Protein AF-A0A0F9K3M2-F1 (afdb_monomer_lite)

InterPro domains:
  IPR020313 Double-stranded DNA-binding protein [PF11126] (19-84)

Organism: NCBI:txid412755

Structure (mmCIF, N/CA/C/O backbone):
data_AF-A0A0F9K3M2-F1
#
_entry.id   AF-A0A0F9K3M2-F1
#
loop_
_atom_site.group_PDB
_atom_site.id
_atom_site.type_symbol
_atom_site.label_atom_id
_atom_site.label_alt_id
_atom_site.label_comp_id
_atom_site.label_asym_id
_atom_site.label_entity_id
_atom_site.label_seq_id
_atom_site.pdbx_PDB_ins_code
_atom_site.Cartn_x
_atom_site.Cartn_y
_atom_site.Cartn_z
_atom_site.occupancy
_atom_site.B_iso_or_equiv
_atom_site.auth_seq_id
_atom_site.auth_comp_id
_atom_site.auth_asym_id
_atom_site.auth_atom_id
_atom_site.pdbx_PDB_model_num
ATOM 1 N N . MET A 1 1 ? 18.759 -25.938 -11.609 1.00 46.16 1 MET A N 1
ATOM 2 C CA . MET A 1 1 ? 18.594 -25.398 -12.973 1.00 46.16 1 MET A CA 1
ATOM 3 C C . MET A 1 1 ? 19.829 -24.577 -13.271 1.00 46.16 1 MET A C 1
ATOM 5 O O . MET A 1 1 ? 20.109 -23.643 -12.534 1.00 46.16 1 MET A O 1
ATOM 9 N N . THR A 1 2 ? 20.631 -25.027 -14.228 1.00 47.50 2 THR A N 1
ATOM 10 C CA . THR A 1 2 ? 21.884 -24.391 -14.640 1.00 47.50 2 THR A CA 1
ATOM 11 C C . THR A 1 2 ? 21.562 -23.156 -15.473 1.00 47.50 2 THR A C 1
ATOM 13 O O . THR A 1 2 ? 20.831 -23.243 -16.457 1.00 47.50 2 THR A O 1
ATOM 16 N N . THR A 1 3 ? 22.050 -21.988 -15.060 1.00 53.25 3 THR A N 1
ATOM 17 C CA . THR A 1 3 ? 21.891 -20.753 -15.835 1.00 53.25 3 THR A CA 1
ATOM 18 C C . THR A 1 3 ? 22.961 -20.715 -16.922 1.00 53.25 3 THR A C 1
ATOM 20 O O . THR A 1 3 ? 23.960 -20.010 -16.799 1.00 53.25 3 THR A O 1
ATOM 23 N N . ASP A 1 4 ? 22.767 -21.493 -17.983 1.00 60.53 4 ASP A N 1
ATOM 24 C CA . ASP A 1 4 ? 23.528 -21.318 -19.216 1.00 60.53 4 ASP A CA 1
ATOM 25 C C . ASP A 1 4 ? 22.981 -20.072 -19.910 1.00 60.53 4 ASP A C 1
ATOM 27 O O . ASP A 1 4 ? 21.916 -20.099 -20.518 1.00 60.53 4 ASP A O 1
ATOM 31 N N . LEU A 1 5 ? 23.664 -18.943 -19.736 1.00 60.47 5 LEU A N 1
ATOM 32 C CA . LEU A 1 5 ? 23.355 -17.680 -20.398 1.00 60.47 5 LEU A CA 1
ATOM 33 C C . LEU A 1 5 ? 23.985 -17.737 -21.808 1.00 60.47 5 LEU A C 1
ATOM 35 O O . LEU A 1 5 ? 25.194 -17.518 -21.921 1.00 60.47 5 LEU A O 1
ATOM 39 N N . PRO A 1 6 ? 23.256 -17.991 -22.913 1.00 66.75 6 PRO A N 1
ATOM 40 C CA . PRO A 1 6 ? 23.858 -17.993 -24.236 1.00 66.75 6 PRO A CA 1
ATOM 41 C C . PRO A 1 6 ? 23.742 -16.575 -24.782 1.00 66.75 6 PRO A C 1
ATOM 43 O O . PRO A 1 6 ? 23.033 -16.320 -25.749 1.00 66.75 6 PRO A O 1
ATOM 46 N N . ILE A 1 7 ? 24.348 -15.598 -24.104 1.00 64.19 7 ILE A N 1
ATOM 47 C CA . ILE A 1 7 ? 24.134 -14.212 -24.508 1.00 64.19 7 ILE A CA 1
ATOM 48 C C . ILE A 1 7 ? 25.044 -13.877 -25.678 1.00 64.19 7 ILE A C 1
ATOM 50 O O . ILE A 1 7 ? 26.155 -13.356 -25.534 1.00 64.19 7 ILE A O 1
ATOM 54 N N . ASN A 1 8 ? 24.528 -14.115 -26.874 1.00 80.88 8 ASN A N 1
ATOM 55 C CA . ASN A 1 8 ? 24.912 -13.285 -27.997 1.00 80.88 8 ASN A CA 1
ATOM 56 C C . ASN A 1 8 ? 24.651 -11.791 -27.637 1.00 80.88 8 ASN A C 1
ATOM 58 O O . ASN A 1 8 ? 23.911 -11.467 -26.696 1.00 80.88 8 ASN A O 1
ATOM 62 N N . PRO A 1 9 ? 25.293 -10.841 -28.333 1.00 86.38 9 PRO A N 1
ATOM 63 C CA . PRO A 1 9 ? 25.123 -9.416 -28.052 1.00 86.38 9 PRO A CA 1
ATOM 64 C C . PRO A 1 9 ? 23.670 -8.912 -28.110 1.00 86.38 9 PRO A C 1
ATOM 66 O O . PRO A 1 9 ? 23.332 -7.963 -27.399 1.00 86.38 9 PRO A O 1
ATOM 69 N N . GLU A 1 10 ? 22.811 -9.535 -28.919 1.00 89.00 10 GLU A N 1
ATOM 70 C CA . GLU A 1 10 ? 21.417 -9.120 -29.086 1.00 89.00 10 GLU A CA 1
ATOM 71 C C . GLU A 1 10 ? 20.571 -9.445 -27.857 1.00 89.00 10 GLU A C 1
ATOM 73 O O . GLU A 1 10 ? 19.821 -8.591 -27.380 1.00 89.00 10 GLU A O 1
ATOM 78 N N . ASP A 1 11 ? 20.742 -10.632 -27.280 1.00 88.25 11 ASP A N 1
ATOM 79 C CA . ASP A 1 11 ? 19.992 -11.041 -26.095 1.00 88.25 11 ASP A CA 1
ATOM 80 C C . ASP A 1 11 ? 20.407 -10.227 -24.859 1.00 88.25 11 ASP A C 1
ATOM 82 O O . ASP A 1 11 ? 19.557 -9.880 -24.037 1.00 88.25 11 ASP A O 1
ATOM 86 N N . ARG A 1 12 ? 21.670 -9.768 -24.779 1.00 88.56 12 ARG A N 1
ATOM 87 C CA . ARG A 1 12 ? 22.092 -8.787 -23.754 1.00 88.56 12 ARG A CA 1
ATOM 88 C C . ARG A 1 12 ? 21.362 -7.464 -23.911 1.00 88.56 12 ARG A C 1
ATOM 90 O O . ARG A 1 12 ? 20.960 -6.861 -22.917 1.00 88.56 12 ARG A O 1
ATOM 97 N N . LYS A 1 13 ? 21.219 -6.993 -25.152 1.00 92.56 13 LYS A N 1
ATOM 98 C CA . LYS A 1 13 ? 20.538 -5.731 -25.453 1.00 92.56 13 LYS A CA 1
ATOM 99 C C . LYS A 1 13 ? 19.056 -5.814 -25.085 1.00 92.56 13 LYS A C 1
ATOM 101 O O . LYS A 1 13 ? 18.556 -4.890 -24.450 1.00 92.56 13 LYS A O 1
ATOM 106 N N . LYS A 1 14 ? 18.388 -6.925 -25.417 1.00 92.88 14 LYS A N 1
ATOM 107 C CA . LYS A 1 14 ? 16.988 -7.182 -25.037 1.00 92.88 14 LYS A CA 1
ATOM 108 C C . LYS A 1 14 ? 16.819 -7.228 -23.520 1.00 92.88 14 LYS A C 1
ATOM 110 O O . LYS A 1 14 ? 15.967 -6.523 -22.991 1.00 92.88 14 LYS A O 1
ATOM 115 N N . LEU A 1 15 ? 17.662 -7.989 -22.815 1.00 92.12 15 LEU A N 1
ATOM 116 C CA . LEU A 1 15 ? 17.616 -8.069 -21.353 1.00 92.12 15 LEU A CA 1
ATOM 117 C C . LEU A 1 15 ? 17.801 -6.693 -20.706 1.00 92.12 15 LEU A C 1
ATOM 119 O O . LEU A 1 15 ? 17.023 -6.314 -19.836 1.00 92.12 15 LEU A O 1
ATOM 123 N N . LYS A 1 16 ? 18.787 -5.915 -21.168 1.00 94.94 16 LYS A N 1
ATOM 124 C CA . LYS A 1 16 ? 19.008 -4.554 -20.669 1.00 94.94 16 LYS A CA 1
ATOM 125 C C . LYS A 1 16 ? 17.792 -3.656 -20.904 1.00 94.94 16 LYS A C 1
ATOM 127 O O . LYS A 1 16 ? 17.441 -2.904 -20.005 1.00 94.94 16 LYS A O 1
ATOM 132 N N . ALA A 1 17 ? 17.154 -3.732 -22.073 1.00 97.00 17 ALA A N 1
ATOM 133 C CA . ALA A 1 17 ? 15.952 -2.951 -22.363 1.00 97.00 17 ALA A CA 1
ATOM 134 C C . ALA A 1 17 ? 14.799 -3.299 -21.406 1.00 97.00 17 ALA A C 1
ATOM 136 O O . ALA A 1 17 ? 14.240 -2.398 -20.789 1.00 97.00 17 ALA A O 1
ATOM 137 N N . MET A 1 18 ? 14.527 -4.592 -21.192 1.00 97.81 18 MET A N 1
ATOM 138 C CA . MET A 1 18 ? 13.493 -5.047 -20.249 1.00 97.81 18 MET A CA 1
ATOM 139 C C . MET A 1 18 ? 13.788 -4.606 -18.807 1.00 97.81 18 MET A C 1
ATOM 141 O O . MET A 1 18 ? 12.895 -4.147 -18.099 1.00 97.81 18 MET A O 1
ATOM 145 N N . ILE A 1 19 ? 15.051 -4.677 -18.373 1.00 97.69 19 ILE A N 1
ATOM 146 C CA . ILE A 1 19 ? 15.454 -4.187 -17.046 1.00 97.6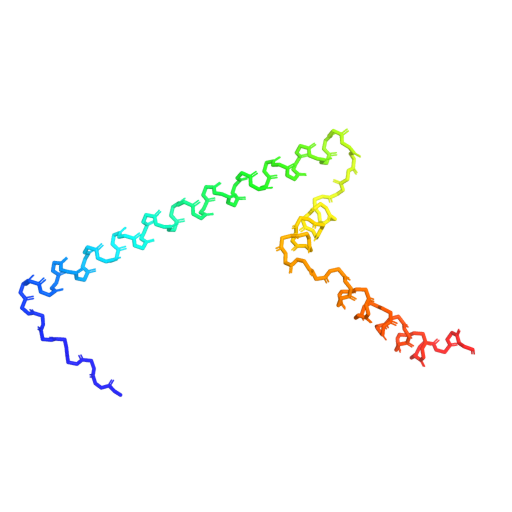9 19 ILE A CA 1
ATOM 147 C C . ILE A 1 19 ? 15.246 -2.670 -16.936 1.00 97.69 19 ILE A C 1
ATOM 149 O O . ILE A 1 19 ? 14.750 -2.207 -15.914 1.00 97.69 19 ILE A O 1
ATOM 153 N N . VAL A 1 20 ? 15.573 -1.894 -17.974 1.00 98.44 20 VAL A N 1
ATOM 154 C CA . VAL A 1 20 ? 15.335 -0.438 -17.989 1.00 98.44 20 VAL A CA 1
ATOM 155 C C . VAL A 1 20 ? 13.838 -0.114 -17.902 1.00 98.44 20 VAL A C 1
ATOM 157 O O . VAL A 1 20 ? 13.438 0.809 -17.193 1.00 98.44 20 VAL A O 1
ATOM 160 N N . GLU A 1 21 ? 12.982 -0.886 -18.569 1.00 98.50 21 GLU A N 1
ATOM 161 C CA . GLU A 1 21 ? 11.530 -0.740 -18.424 1.00 98.50 21 GLU A CA 1
ATOM 162 C C . GLU A 1 21 ? 11.080 -0.999 -16.981 1.00 98.50 21 GLU A C 1
ATOM 164 O O . GLU A 1 21 ? 10.307 -0.210 -16.430 1.00 98.50 21 GLU A O 1
ATOM 169 N N . MET A 1 22 ? 11.621 -2.035 -16.329 1.00 98.44 22 MET A N 1
ATOM 170 C CA . MET A 1 22 ? 11.358 -2.299 -14.912 1.00 98.44 22 MET A CA 1
ATOM 171 C C . MET A 1 22 ? 11.842 -1.159 -14.012 1.00 98.44 22 MET A C 1
ATOM 173 O O . MET A 1 2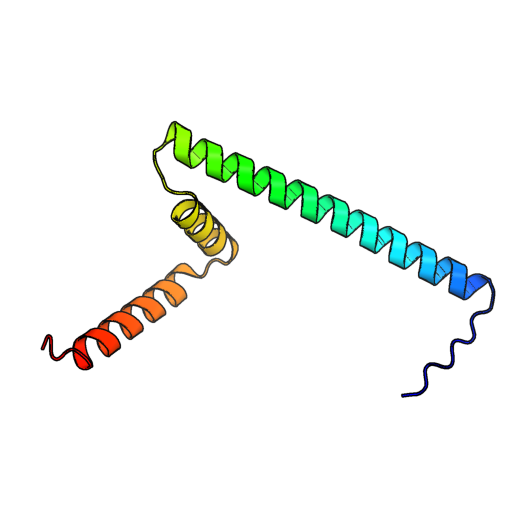2 ? 11.101 -0.750 -13.120 1.00 98.44 22 MET A O 1
ATOM 177 N N . THR A 1 23 ? 13.036 -0.598 -14.238 1.00 98.25 23 THR A N 1
ATOM 178 C CA . THR A 1 23 ? 13.522 0.532 -13.426 1.00 98.25 23 THR 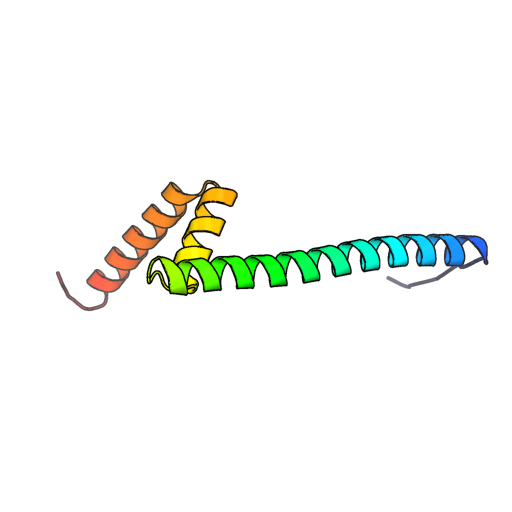A CA 1
ATOM 179 C C . THR A 1 23 ? 12.619 1.751 -13.569 1.00 98.25 23 THR A C 1
ATOM 181 O O . THR A 1 23 ? 12.316 2.400 -12.574 1.00 98.25 23 THR A O 1
ATOM 184 N N . ASN A 1 24 ? 12.091 2.005 -14.769 1.00 98.38 24 ASN A N 1
ATOM 185 C CA . ASN A 1 24 ? 11.138 3.093 -14.987 1.00 98.38 24 ASN A CA 1
ATOM 186 C C . ASN A 1 24 ? 9.810 2.856 -14.250 1.00 98.38 24 ASN A C 1
ATOM 188 O O . ASN A 1 24 ? 9.218 3.801 -13.731 1.00 98.38 24 ASN A O 1
ATOM 192 N N . VAL A 1 25 ? 9.322 1.609 -14.194 1.00 98.56 25 VAL A N 1
ATOM 193 C CA . VAL A 1 25 ? 8.154 1.243 -13.370 1.00 98.56 25 VAL A CA 1
ATOM 194 C C . VAL A 1 25 ? 8.444 1.492 -11.889 1.00 98.56 25 VAL A C 1
ATOM 196 O O . VAL A 1 25 ? 7.607 2.070 -11.199 1.00 98.56 25 VAL A O 1
ATOM 199 N N . LEU A 1 26 ? 9.623 1.094 -11.406 1.00 98.25 26 LEU A N 1
ATOM 200 C CA . LEU A 1 26 ? 10.017 1.265 -10.006 1.00 98.25 26 LEU A CA 1
ATOM 201 C C . LEU A 1 26 ? 10.088 2.742 -9.603 1.00 98.25 26 LEU A C 1
ATOM 203 O O . LEU A 1 26 ? 9.532 3.090 -8.565 1.00 98.25 26 LEU A O 1
ATOM 207 N N . SER A 1 27 ? 10.662 3.612 -10.440 1.00 98.38 27 SER A N 1
ATOM 208 C CA . SER A 1 27 ? 10.683 5.060 -10.183 1.00 98.38 27 SER A CA 1
ATOM 209 C C . SER A 1 27 ? 9.276 5.656 -10.076 1.00 98.38 27 SER A C 1
ATOM 211 O O . SER A 1 27 ? 9.032 6.505 -9.224 1.00 98.38 27 SER A O 1
ATOM 213 N N . ARG A 1 28 ? 8.319 5.183 -10.889 1.00 98.31 28 ARG A N 1
ATOM 214 C CA . ARG A 1 28 ? 6.914 5.608 -10.760 1.00 98.31 28 ARG A CA 1
ATOM 215 C C . ARG A 1 28 ? 6.301 5.134 -9.445 1.00 98.31 28 ARG A C 1
ATOM 217 O O . ARG A 1 28 ? 5.660 5.917 -8.765 1.00 98.31 28 ARG A O 1
ATOM 224 N N . ILE A 1 29 ? 6.525 3.876 -9.061 1.00 98.06 29 ILE A N 1
ATOM 225 C CA . ILE A 1 29 ? 6.023 3.338 -7.786 1.00 98.06 29 ILE A CA 1
ATOM 226 C C . ILE A 1 29 ? 6.578 4.123 -6.592 1.00 98.06 29 ILE A C 1
ATOM 2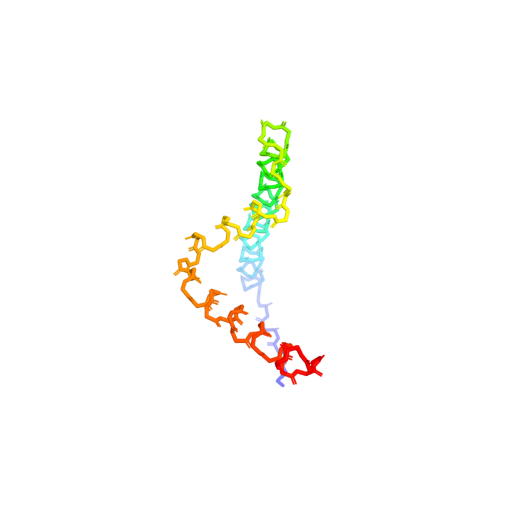28 O O . ILE A 1 29 ? 5.857 4.333 -5.620 1.00 98.06 29 ILE A O 1
ATOM 232 N N . GLU A 1 30 ? 7.851 4.513 -6.632 1.00 98.25 30 GLU A N 1
ATOM 233 C CA . GLU A 1 30 ? 8.476 5.323 -5.585 1.00 98.25 30 GLU A CA 1
ATOM 234 C C . GLU A 1 30 ? 7.808 6.696 -5.462 1.00 98.25 30 GLU A C 1
ATOM 236 O O . GLU A 1 30 ? 7.358 7.046 -4.372 1.00 98.25 30 GLU A O 1
ATOM 241 N N . SER A 1 31 ? 7.626 7.398 -6.584 1.00 98.31 31 SER A N 1
ATOM 242 C CA . SER A 1 31 ? 6.934 8.692 -6.618 1.00 98.31 31 SER A CA 1
ATOM 243 C C . SER A 1 31 ? 5.483 8.603 -6.127 1.00 98.31 31 SER A C 1
ATOM 245 O O . SER A 1 31 ? 5.054 9.420 -5.318 1.00 98.31 31 SER A O 1
ATOM 247 N N . GLU A 1 32 ? 4.731 7.575 -6.530 1.00 97.94 32 GLU A N 1
ATOM 248 C CA . GLU A 1 32 ? 3.351 7.392 -6.059 1.00 97.94 32 GLU A CA 1
ATOM 249 C C . GLU A 1 32 ? 3.286 7.094 -4.554 1.00 97.94 32 GLU A C 1
ATOM 251 O O . GLU A 1 32 ? 2.367 7.535 -3.868 1.00 97.94 32 GLU A O 1
ATOM 256 N N . LYS A 1 33 ? 4.264 6.366 -3.998 1.00 96.81 33 LYS A N 1
ATOM 257 C CA . LYS A 1 33 ? 4.331 6.125 -2.546 1.00 96.81 33 LYS A CA 1
ATOM 258 C C . LYS A 1 33 ? 4.606 7.406 -1.764 1.00 96.81 33 LYS A C 1
ATOM 260 O O . LYS A 1 33 ? 4.034 7.569 -0.687 1.00 96.81 33 LYS A O 1
ATOM 265 N N . GLU A 1 34 ? 5.473 8.273 -2.281 1.00 98.31 34 GLU A N 1
ATOM 266 C CA . GLU A 1 34 ? 5.746 9.587 -1.694 1.00 98.31 34 GLU A CA 1
ATOM 267 C C . GLU A 1 34 ? 4.478 10.444 -1.696 1.00 98.31 34 GLU A C 1
ATOM 269 O O . GLU A 1 34 ? 4.029 10.875 -0.634 1.00 98.31 34 GLU A O 1
ATOM 274 N N . HIS A 1 35 ? 3.808 10.544 -2.844 1.00 98.25 35 HIS A N 1
ATOM 275 C CA . HIS A 1 35 ? 2.550 11.276 -2.976 1.00 98.25 35 HIS A CA 1
ATOM 276 C C . HIS A 1 35 ? 1.437 10.720 -2.064 1.00 98.25 35 HIS A C 1
ATOM 278 O O . HIS A 1 35 ? 0.722 11.477 -1.410 1.00 98.25 35 HIS A O 1
ATOM 284 N N . MET A 1 36 ? 1.316 9.392 -1.925 1.00 98.12 36 MET A N 1
ATOM 285 C CA . MET A 1 36 ? 0.399 8.785 -0.949 1.00 98.12 36 MET A CA 1
ATOM 286 C C . MET A 1 36 ? 0.707 9.209 0.495 1.00 98.12 36 MET A C 1
ATOM 288 O O . MET A 1 36 ? -0.220 9.358 1.296 1.00 98.12 36 MET A O 1
ATOM 292 N N . SER A 1 37 ? 1.987 9.382 0.843 1.00 97.25 37 SER A N 1
ATOM 293 C CA . SER A 1 37 ? 2.372 9.898 2.156 1.00 97.25 37 SER A CA 1
ATOM 294 C C . SER A 1 37 ? 1.904 11.339 2.311 1.00 97.25 37 SER A C 1
ATOM 296 O O . SER A 1 37 ? 1.187 11.611 3.267 1.00 97.25 37 SER A O 1
ATOM 298 N N . GLU A 1 38 ? 2.216 12.220 1.359 1.00 98.44 38 GLU A N 1
ATOM 299 C CA . GLU A 1 38 ? 1.794 13.630 1.372 1.00 98.44 38 GLU A CA 1
ATOM 300 C C . GLU A 1 38 ? 0.276 13.783 1.544 1.00 98.44 38 GLU A C 1
ATOM 302 O O . GLU A 1 38 ? -0.178 14.547 2.394 1.00 98.44 38 GLU A O 1
ATOM 307 N N . ILE A 1 39 ? -0.522 12.985 0.826 1.00 98.56 39 ILE A N 1
ATOM 308 C CA . ILE A 1 39 ? -1.985 12.968 0.982 1.00 98.56 39 ILE A CA 1
ATOM 309 C C . ILE A 1 39 ? -2.380 12.585 2.413 1.00 98.56 39 ILE A C 1
ATOM 311 O O . ILE A 1 39 ? -3.252 13.208 3.018 1.00 98.56 39 ILE A O 1
ATOM 315 N N . SER A 1 40 ? -1.760 11.544 2.976 1.00 98.31 40 SER A N 1
ATOM 316 C CA . SER A 1 40 ? -2.073 11.105 4.340 1.00 98.31 40 SER A CA 1
ATOM 317 C C . SER A 1 40 ? -1.661 12.131 5.404 1.00 98.31 40 SER A C 1
ATOM 319 O O . SER A 1 40 ? -2.298 12.209 6.458 1.00 98.31 40 SER A O 1
ATOM 321 N N . ASP A 1 41 ? -0.626 12.923 5.121 1.00 98.62 41 ASP A N 1
ATOM 322 C CA . ASP A 1 41 ? -0.151 14.023 5.956 1.00 98.62 41 ASP A CA 1
ATOM 323 C C . ASP A 1 41 ? -1.153 15.174 5.925 1.00 98.62 41 ASP A C 1
ATOM 325 O O . ASP A 1 41 ? -1.620 15.581 6.989 1.00 98.62 41 ASP A O 1
ATOM 329 N N . ALA A 1 42 ? -1.588 15.588 4.732 1.00 98.69 42 ALA A N 1
ATOM 330 C CA . ALA A 1 42 ? -2.621 16.606 4.555 1.00 98.69 42 ALA A CA 1
ATOM 331 C C . ALA A 1 42 ? -3.931 16.217 5.259 1.00 98.69 42 ALA A C 1
ATOM 333 O O . ALA A 1 42 ? -4.490 17.003 6.016 1.00 98.69 42 ALA A O 1
ATOM 334 N N . VAL A 1 43 ? -4.378 14.961 5.131 1.00 98.62 43 VAL A N 1
ATOM 335 C CA . VAL A 1 43 ? -5.571 14.467 5.847 1.00 98.62 43 VAL A CA 1
ATOM 336 C C . VAL A 1 43 ? -5.414 14.569 7.369 1.00 98.62 43 VAL A C 1
ATOM 338 O O . VAL A 1 43 ? -6.375 14.878 8.078 1.00 98.62 43 VAL A O 1
ATOM 341 N N . LYS A 1 44 ? -4.213 14.314 7.896 1.00 98.50 44 LYS A N 1
ATOM 342 C CA . LYS A 1 44 ? -3.946 14.465 9.329 1.00 98.50 44 LYS A CA 1
ATOM 343 C C . LYS A 1 44 ? -3.982 15.932 9.752 1.00 98.50 44 LYS A C 1
ATOM 345 O O . LYS A 1 44 ? -4.525 16.220 10.815 1.00 98.50 44 LYS A O 1
ATOM 350 N N . GLU A 1 45 ? -3.394 16.825 8.967 1.00 98.69 45 GLU A N 1
ATOM 351 C CA . GLU A 1 45 ? -3.325 18.257 9.270 1.00 98.69 45 GLU A CA 1
ATOM 352 C C . GLU A 1 45 ? -4.690 18.943 9.156 1.00 98.69 45 GLU A C 1
ATOM 354 O O . GLU A 1 45 ? -5.080 19.682 10.057 1.00 98.69 45 GLU A O 1
ATOM 359 N N . GLU A 1 46 ? -5.441 18.651 8.096 1.00 98.56 46 GLU A N 1
ATOM 360 C CA . GLU A 1 46 ? -6.715 19.307 7.795 1.00 98.56 46 GLU A CA 1
ATOM 361 C C . GLU A 1 46 ? -7.889 18.722 8.587 1.00 98.56 46 GLU A C 1
ATOM 363 O O . GLU A 1 46 ? -8.777 19.460 9.013 1.00 98.56 46 GLU A O 1
ATOM 368 N N . LEU A 1 47 ? -7.910 17.398 8.790 1.00 98.38 47 LEU A N 1
ATOM 369 C CA . LEU A 1 47 ? -9.062 16.689 9.368 1.00 98.38 47 LEU A CA 1
ATOM 370 C C . LEU A 1 47 ? -8.761 16.040 10.726 1.00 98.38 47 LEU A C 1
ATOM 372 O O . LEU A 1 47 ? -9.657 15.469 11.346 1.00 98.38 47 LEU A O 1
ATOM 376 N N . GLY A 1 48 ? -7.508 16.067 11.190 1.00 97.94 48 GLY A N 1
ATOM 377 C CA . GLY A 1 48 ? -7.100 15.419 12.442 1.00 97.94 48 GLY A CA 1
ATOM 378 C C . GLY A 1 48 ? -7.099 13.885 12.393 1.00 97.94 48 GLY A C 1
ATOM 379 O O . GLY A 1 48 ? -6.910 13.232 13.422 1.00 97.94 48 GLY A O 1
ATOM 380 N N . ILE A 1 49 ? -7.301 13.276 11.220 1.00 98.25 49 ILE A N 1
ATOM 381 C CA . ILE A 1 49 ? -7.380 11.818 11.072 1.00 98.25 49 ILE A CA 1
ATOM 382 C C . ILE A 1 49 ? -5.965 11.239 10.988 1.00 98.25 49 ILE A C 1
ATOM 384 O O . ILE A 1 49 ? -5.161 11.605 10.136 1.00 98.25 49 ILE A O 1
ATOM 388 N N . GLN A 1 50 ? -5.637 10.290 11.867 1.00 98.06 50 GLN A N 1
ATOM 389 C CA . GLN A 1 50 ? -4.306 9.681 11.873 1.00 98.06 50 GLN A CA 1
ATOM 390 C C . GLN A 1 50 ? -4.013 8.934 10.563 1.00 98.06 50 GLN A C 1
ATOM 392 O O . GLN A 1 50 ? -4.820 8.113 10.122 1.00 98.06 50 GLN A O 1
ATOM 397 N N . LYS A 1 51 ? -2.790 9.097 10.033 1.00 97.81 51 LYS A N 1
ATOM 398 C CA . LYS A 1 51 ? -2.313 8.454 8.791 1.00 97.81 51 LYS A CA 1
ATOM 399 C C . LYS A 1 51 ? -2.624 6.955 8.718 1.00 97.81 51 LYS A C 1
ATOM 401 O O . LYS A 1 51 ? -2.992 6.446 7.666 1.00 97.81 51 LYS A O 1
ATOM 406 N N . LYS A 1 52 ? -2.511 6.229 9.841 1.00 97.19 52 LYS A N 1
ATOM 407 C CA . LYS A 1 52 ? -2.820 4.788 9.917 1.00 97.19 52 LYS A CA 1
ATOM 408 C C . LYS A 1 52 ? -4.269 4.484 9.516 1.00 97.19 52 LYS A C 1
ATOM 410 O O . LYS A 1 52 ? -4.497 3.530 8.776 1.00 97.19 52 LYS A O 1
ATOM 415 N N . ILE A 1 53 ? -5.225 5.282 9.991 1.00 97.94 53 ILE A N 1
ATOM 416 C CA . ILE A 1 53 ? -6.650 5.116 9.683 1.00 97.94 53 ILE A CA 1
ATOM 417 C C . ILE A 1 53 ? -6.926 5.526 8.238 1.00 97.94 53 ILE A C 1
ATOM 419 O O . ILE A 1 53 ? -7.518 4.740 7.505 1.00 97.94 53 ILE A O 1
ATOM 423 N N . THR A 1 54 ? -6.411 6.676 7.796 1.00 98.31 54 THR A N 1
ATOM 424 C CA . THR A 1 54 ? -6.518 7.141 6.402 1.00 98.31 54 THR A CA 1
ATOM 425 C C . THR A 1 54 ? -6.023 6.084 5.414 1.00 98.31 54 THR A C 1
ATOM 427 O O . THR A 1 54 ? -6.733 5.704 4.485 1.00 98.31 54 THR A O 1
ATOM 430 N N . ASN A 1 55 ? -4.839 5.523 5.667 1.00 97.75 55 ASN A N 1
ATOM 431 C CA . ASN A 1 55 ? -4.251 4.485 4.824 1.00 97.75 55 ASN A CA 1
ATOM 432 C C . ASN A 1 55 ? -5.045 3.171 4.859 1.00 97.75 55 ASN A C 1
ATOM 434 O O . ASN A 1 55 ? -5.140 2.496 3.831 1.00 97.75 55 ASN A O 1
ATOM 438 N N . LYS A 1 56 ? -5.618 2.795 6.014 1.00 97.25 56 LYS A N 1
ATOM 439 C CA . LYS A 1 56 ? -6.507 1.626 6.123 1.00 97.25 56 LYS A CA 1
ATOM 440 C C . LYS A 1 56 ? -7.758 1.839 5.267 1.00 97.25 56 LYS A C 1
ATOM 442 O O . LYS A 1 56 ? -8.052 0.985 4.439 1.00 97.25 56 LYS A O 1
ATOM 447 N N . LEU A 1 57 ? -8.417 2.993 5.391 1.00 97.69 57 LEU A N 1
ATOM 448 C CA . LEU A 1 57 ? -9.607 3.350 4.610 1.00 97.69 57 LEU A CA 1
ATOM 449 C C . LEU A 1 57 ? -9.333 3.322 3.103 1.00 97.69 57 LEU A C 1
ATOM 451 O O . LEU A 1 57 ? -10.019 2.606 2.377 1.00 97.69 57 LEU A O 1
ATOM 455 N N . ALA A 1 58 ? -8.288 4.017 2.642 1.00 97.75 58 ALA A N 1
ATOM 456 C CA . ALA A 1 58 ? -7.933 4.068 1.224 1.00 97.75 58 ALA A CA 1
ATOM 457 C C . ALA A 1 58 ? -7.683 2.667 0.635 1.00 97.75 58 ALA A C 1
ATOM 459 O O . ALA A 1 58 ? -8.170 2.340 -0.447 1.00 97.75 58 ALA A O 1
ATOM 460 N N . ARG A 1 59 ? -6.971 1.798 1.369 1.00 97.12 59 ARG A N 1
ATOM 461 C CA . ARG A 1 59 ? -6.710 0.414 0.940 1.00 97.12 59 ARG A CA 1
ATOM 462 C C . ARG A 1 59 ? -7.972 -0.439 0.922 1.00 97.12 59 ARG A C 1
ATOM 464 O O . ARG A 1 59 ? -8.133 -1.217 -0.015 1.00 97.12 59 ARG A O 1
ATOM 471 N N . THR A 1 60 ? -8.838 -0.304 1.923 1.00 98.06 60 THR A N 1
ATOM 472 C CA . THR A 1 60 ? -10.108 -1.036 1.982 1.00 98.06 60 THR A CA 1
ATOM 473 C C . THR A 1 60 ? -11.031 -0.633 0.834 1.00 98.06 60 THR A C 1
ATOM 475 O O . THR A 1 60 ? -11.628 -1.502 0.203 1.00 98.06 60 THR A O 1
ATOM 478 N N . MET A 1 61 ? -11.093 0.661 0.501 1.00 97.62 61 MET A N 1
ATOM 479 C CA . MET A 1 61 ? -11.852 1.157 -0.652 1.00 97.62 61 MET A CA 1
ATOM 480 C C . MET A 1 61 ? -11.276 0.646 -1.977 1.00 97.62 61 MET A C 1
ATOM 482 O O . MET A 1 61 ? -12.024 0.143 -2.807 1.00 97.62 61 MET A O 1
ATOM 486 N N . PHE A 1 62 ? -9.951 0.706 -2.161 1.00 97.62 62 PHE A N 1
ATOM 487 C CA . PHE A 1 62 ? -9.293 0.212 -3.376 1.00 97.62 62 PHE A CA 1
ATOM 488 C C . PHE A 1 62 ? -9.487 -1.297 -3.587 1.00 97.62 62 PHE A C 1
ATOM 490 O O . PHE A 1 62 ? -9.736 -1.741 -4.704 1.00 97.62 62 PHE A O 1
ATOM 497 N N . LYS A 1 63 ? -9.377 -2.091 -2.516 1.00 97.81 63 LYS A N 1
ATOM 498 C CA . LYS A 1 63 ? -9.572 -3.548 -2.566 1.00 97.81 63 LYS A CA 1
ATOM 499 C C . LYS A 1 63 ? -11.041 -3.969 -2.578 1.00 97.81 63 LYS A C 1
ATOM 501 O O . LYS A 1 63 ? -11.311 -5.130 -2.862 1.00 97.81 63 LYS A O 1
ATOM 506 N N . ASN A 1 64 ? -11.958 -3.058 -2.249 1.00 97.69 64 ASN A N 1
ATOM 507 C CA . ASN A 1 64 ? -13.386 -3.318 -2.091 1.00 97.69 64 ASN A CA 1
ATOM 508 C C . ASN A 1 64 ? -13.695 -4.496 -1.142 1.00 97.69 64 ASN A C 1
ATOM 510 O O . ASN A 1 64 ? -14.515 -5.357 -1.445 1.00 97.69 64 ASN A O 1
ATOM 514 N N . ASN A 1 65 ? -13.007 -4.550 0.004 1.00 97.75 65 ASN A N 1
ATOM 515 C CA . ASN A 1 65 ? -13.040 -5.695 0.924 1.00 97.75 65 ASN A CA 1
ATOM 516 C C . ASN A 1 65 ? -13.494 -5.324 2.348 1.00 97.75 65 ASN A C 1
ATOM 518 O O . ASN A 1 65 ? -13.038 -5.909 3.330 1.00 97.75 65 ASN A O 1
ATOM 522 N N . TYR A 1 66 ? -14.361 -4.315 2.480 1.00 97.75 66 TYR A N 1
ATOM 523 C CA . TYR A 1 66 ? -14.845 -3.865 3.790 1.00 97.75 66 TYR A CA 1
ATOM 524 C C . TYR A 1 66 ? -15.581 -4.974 4.555 1.00 97.75 66 TYR A C 1
ATOM 526 O O . TYR A 1 66 ? -15.319 -5.153 5.740 1.00 97.75 66 TYR A O 1
ATOM 534 N N . ALA A 1 67 ? -16.439 -5.739 3.872 1.00 97.50 67 ALA A N 1
ATOM 535 C CA . ALA A 1 67 ? -17.216 -6.819 4.483 1.00 97.50 67 ALA A CA 1
ATOM 536 C C . ALA A 1 67 ? -16.319 -7.922 5.070 1.00 97.50 67 ALA A C 1
ATOM 538 O O . ALA A 1 67 ? -16.502 -8.3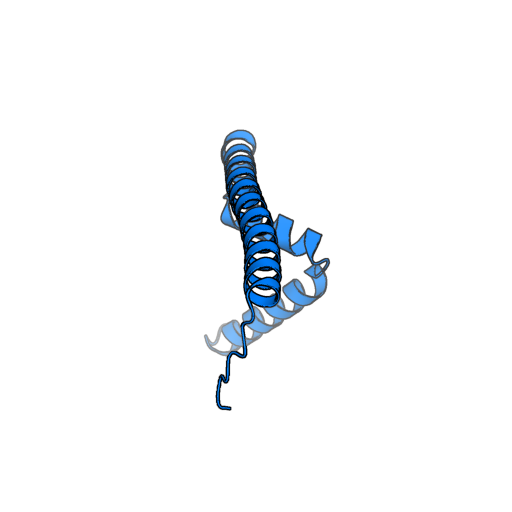15 6.220 1.00 97.50 67 ALA A O 1
ATOM 539 N N . ASP A 1 68 ? -15.303 -8.354 4.318 1.00 97.44 68 ASP A N 1
ATOM 540 C CA . ASP A 1 68 ? -14.343 -9.362 4.782 1.00 97.44 68 ASP A CA 1
ATOM 541 C C . ASP A 1 68 ? -13.579 -8.865 6.014 1.00 97.44 68 ASP A C 1
ATOM 543 O O . ASP A 1 68 ? -13.455 -9.567 7.013 1.00 97.44 68 ASP A O 1
ATOM 547 N N . LEU A 1 69 ? -13.112 -7.612 5.965 1.00 96.62 69 LEU A N 1
ATOM 548 C CA . LEU A 1 69 ? -12.374 -6.992 7.061 1.00 96.62 69 LEU A CA 1
ATOM 549 C C . LEU A 1 69 ? -13.235 -6.817 8.318 1.00 96.62 69 LEU A C 1
ATOM 551 O O . LEU A 1 69 ? -12.714 -6.898 9.428 1.00 96.62 69 LEU A O 1
ATOM 555 N N . GLN A 1 70 ? -14.526 -6.527 8.154 1.00 97.50 70 GLN A N 1
ATOM 556 C CA . GLN A 1 70 ? -15.470 -6.432 9.261 1.00 97.50 70 GLN A CA 1
ATOM 557 C C . GLN A 1 70 ? -15.661 -7.803 9.915 1.00 97.50 70 GLN A C 1
ATOM 559 O O . GLN A 1 70 ? -15.467 -7.918 11.122 1.00 97.50 70 GLN A O 1
ATOM 564 N N . SER A 1 71 ? -15.943 -8.836 9.118 1.00 97.69 71 SER A N 1
ATOM 565 C CA . SER A 1 71 ? -16.121 -10.203 9.616 1.00 97.69 71 SER A CA 1
ATOM 566 C C . SER A 1 71 ? -14.870 -10.734 10.328 1.00 97.69 71 SER A C 1
ATOM 568 O O . SER A 1 71 ? -14.985 -11.377 11.371 1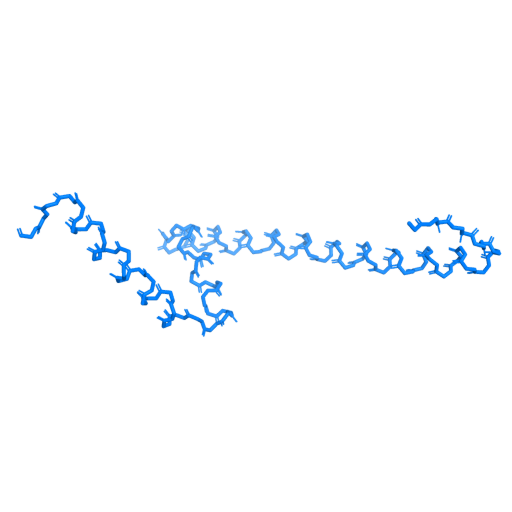.00 97.69 71 SER A O 1
ATOM 570 N N . GLU A 1 72 ? -13.673 -10.424 9.818 1.00 97.06 72 GLU A N 1
ATOM 571 C CA . GLU A 1 72 ? -12.407 -10.779 10.471 1.00 97.06 72 GLU A CA 1
ATOM 572 C C . GLU A 1 72 ? -12.258 -10.106 11.846 1.00 97.06 72 GLU A C 1
ATOM 574 O O . GLU A 1 72 ? -11.861 -10.769 12.805 1.00 97.06 72 GLU A O 1
ATOM 579 N N . ASN A 1 73 ? -12.609 -8.817 11.973 1.00 96.69 73 ASN A N 1
ATOM 580 C CA . ASN A 1 73 ? -12.543 -8.124 13.267 1.00 96.69 73 ASN A CA 1
ATOM 581 C C . ASN A 1 73 ? -13.583 -8.666 14.255 1.00 96.69 73 ASN A C 1
ATOM 583 O O . ASN A 1 73 ? -13.236 -8.888 15.407 1.00 96.69 73 ASN A O 1
ATOM 587 N N . GLU A 1 74 ? -14.816 -8.931 13.813 1.00 97.69 74 GLU A N 1
ATOM 588 C CA . GLU A 1 74 ? -15.864 -9.516 14.665 1.00 97.69 74 GLU A CA 1
ATOM 589 C C . GLU A 1 74 ? -15.434 -10.888 15.206 1.00 97.69 74 GLU A C 1
ATOM 591 O O . GLU A 1 74 ? -15.591 -11.185 16.390 1.00 97.69 74 GLU A O 1
ATOM 596 N N . HIS A 1 75 ? -14.825 -11.722 14.357 1.00 97.25 75 HIS A N 1
ATOM 597 C CA . HIS A 1 75 ? -14.296 -13.012 14.788 1.00 97.25 75 HIS A CA 1
ATOM 598 C C . HIS A 1 75 ? -13.128 -12.863 15.773 1.00 97.25 75 HIS A C 1
ATOM 600 O O . HIS A 1 75 ? -13.055 -13.598 16.759 1.00 97.25 75 HIS A O 1
ATOM 606 N N . PHE A 1 76 ? -12.226 -11.911 15.523 1.00 97.56 76 PHE A N 1
ATOM 607 C CA . PHE A 1 76 ? -11.128 -11.600 16.435 1.00 97.56 76 PHE A CA 1
ATOM 608 C C . PHE A 1 76 ? -11.635 -11.146 17.810 1.00 97.56 76 PHE A C 1
ATOM 610 O O . PHE A 1 76 ? -11.160 -11.658 18.822 1.00 97.56 76 PHE A O 1
ATOM 617 N N . GLU A 1 77 ? -12.598 -10.222 17.848 1.00 96.81 77 GLU A N 1
ATOM 618 C CA . GLU A 1 77 ? -13.215 -9.718 19.081 1.00 96.81 77 GLU A CA 1
ATOM 619 C C . GLU A 1 77 ? -13.843 -10.865 19.878 1.00 96.81 77 GLU A C 1
ATOM 621 O O . GLU A 1 77 ? -13.489 -11.061 21.040 1.00 96.81 77 GLU A O 1
ATOM 626 N N . PHE A 1 78 ? -14.650 -11.706 19.224 1.00 95.94 78 PHE A N 1
ATOM 627 C CA . PHE A 1 78 ? -15.265 -12.883 19.843 1.00 95.94 78 PHE A CA 1
ATOM 628 C C . PHE A 1 78 ? -14.238 -13.839 20.472 1.00 95.94 78 PHE A C 1
ATOM 630 O O . PHE A 1 78 ? -14.403 -14.292 21.610 1.00 95.94 78 PHE A O 1
ATOM 637 N N . LEU A 1 79 ? -13.167 -14.164 19.740 1.00 96.69 79 LEU A N 1
ATOM 638 C CA . LEU A 1 79 ? -12.116 -15.050 20.246 1.00 96.69 79 LEU A CA 1
ATOM 639 C C . LEU A 1 79 ? -11.350 -14.421 21.411 1.00 96.69 79 LEU A C 1
ATOM 641 O O . LEU A 1 79 ? -10.978 -15.131 22.346 1.00 96.69 79 LEU A O 1
ATOM 645 N N . TYR A 1 80 ? -11.101 -13.112 21.356 1.00 96.56 80 TYR A N 1
ATOM 646 C CA . TYR A 1 80 ? -10.418 -12.402 22.427 1.00 96.56 80 TYR A CA 1
ATOM 647 C C . TYR A 1 80 ? -11.263 -12.387 23.702 1.00 96.56 80 TYR A C 1
ATOM 649 O O . TYR A 1 80 ? -10.761 -12.794 24.745 1.00 96.56 80 TYR A O 1
ATOM 657 N N . GLU A 1 81 ? -12.540 -12.006 23.616 1.00 95.81 81 GLU A N 1
ATOM 658 C CA . GLU A 1 81 ? -13.481 -11.999 24.749 1.00 95.81 81 GLU A CA 1
ATOM 659 C C . GLU A 1 81 ? -13.606 -13.377 25.409 1.00 95.81 81 GLU A C 1
ATOM 661 O O . GLU A 1 81 ? -13.540 -13.478 26.636 1.00 95.81 81 GLU A O 1
ATOM 666 N N . SER A 1 82 ? -13.681 -14.434 24.592 1.00 94.62 82 SER A N 1
ATOM 667 C CA . SER A 1 82 ? -13.705 -15.829 25.055 1.00 94.62 82 SER A CA 1
ATOM 668 C C . SER A 1 82 ? -12.417 -16.250 25.774 1.00 94.62 82 SER A C 1
ATOM 670 O O . SER A 1 82 ? -12.439 -17.175 26.577 1.00 94.62 82 SER A O 1
ATOM 672 N N . LEU A 1 83 ? -11.280 -15.618 25.462 1.00 95.56 83 LEU A N 1
ATOM 673 C CA . LEU A 1 83 ? -9.979 -15.927 26.060 1.00 95.56 83 LEU A CA 1
ATOM 674 C C . LEU A 1 83 ? -9.744 -15.183 27.378 1.00 95.56 83 LEU A C 1
ATOM 676 O O . LEU A 1 83 ? -9.037 -15.695 28.244 1.00 95.56 83 LEU A O 1
ATOM 680 N N . VAL A 1 84 ? -10.285 -13.972 27.522 1.00 95.75 84 VAL A N 1
ATOM 681 C CA . VAL A 1 84 ? -10.110 -13.145 28.728 1.00 95.75 84 VAL A CA 1
ATOM 682 C C . VAL A 1 84 ? -11.257 -13.285 29.737 1.00 95.75 84 VAL A C 1
ATOM 684 O O . VAL A 1 84 ? -11.321 -12.501 30.680 1.00 95.75 84 VAL A O 1
ATOM 687 N N . ASP A 1 85 ? -12.136 -14.275 29.553 1.00 80.69 85 ASP A N 1
ATOM 688 C CA . ASP A 1 85 ? -13.309 -14.552 30.395 1.00 80.69 85 ASP A CA 1
ATOM 689 C C . ASP A 1 85 ? -14.207 -13.313 30.613 1.00 80.69 85 ASP A C 1
ATOM 691 O O . ASP A 1 85 ? -14.709 -13.071 31.710 1.00 80.69 85 ASP A O 1
ATOM 695 N N . ILE A 1 86 ? -14.434 -12.501 29.569 1.00 65.38 86 ILE A N 1
ATOM 696 C CA . ILE A 1 86 ? -15.360 -11.344 29.622 1.00 65.38 86 ILE A CA 1
ATOM 697 C C . ILE A 1 86 ? -16.810 -11.776 29.288 1.00 65.38 86 ILE A C 1
ATOM 699 O O . ILE A 1 86 ? -17.629 -10.978 28.843 1.00 65.38 86 ILE A O 1
ATOM 703 N N . THR A 1 87 ? -17.167 -13.040 29.546 1.00 55.84 87 THR A N 1
ATOM 704 C CA . THR A 1 87 ? -18.525 -13.573 29.290 1.00 55.84 87 THR A CA 1
ATOM 705 C C . THR A 1 87 ? -19.260 -13.943 30.566 1.00 55.84 87 THR A C 1
ATOM 707 O O . THR A 1 87 ? -18.631 -14.562 31.452 1.00 55.84 87 THR A O 1
#

Sequence (87 aa):
MTTDLPINPEDRKKLKAMIVEMTNVLSRIESEKEHMSEISDAVKEELGIQKKITNKLARTMFKNNYADLQSENEHFEFLYESLVDIT

pLDDT: mean 92.52, std 12.48, range [46.16, 98.69]

Radius of gyration: 23.13 Å; chains: 1; bounding box: 44×45×60 Å

Foldseek 3Di:
DDPPPPDDPVVVVVVVVVVVVVVVVVVVVVVVVVVLVVVLVCCCVVVVDHSVVVVVVVVCVVVVCPVVVVVVVVVVVVVVCVVVVVD

Secondary structure (DSSP, 8-state):
--------HHHHHHHHHHHHHHHHHHHHHHHHHHHHHHHHHHHHHHH---HHHHHHHHHHHHHT-HHHHHHHHHHHHHHHHHHTT--